Protein AF-A0A1E9BWI4-F1 (afdb_monomer_lite)

Secondary structure (DSSP, 8-state):
---------SSSSS---PPPHHHHHHHHHHHHHHHH-S-GGG-EEEEE---EEEE--GGGSHHHHHHHHHHHHHHHHHHHHHHHTT-HHHHTTHHHHHHHHHHHHHHHHHHHHHHHHHHHHH----EEEEEEEEEEEEE-TTS-EEEEEEEEEE-TTSSSEEEEEES--

pLDDT: mean 91.63, std 15.05, range [35.75, 98.69]

Sequence (169 aa):
MKKIILLVCVITALCSCGKSNEDKARELIEAKLKTTMNDWDSYEFVEMSKVDSTFTFFMDTEEAKTIKDQIAETKDQIMKYDVWKDYPILYGKRTKIMADSIPILEQIRDSLQNIYDTKDKTYKGDFNGYIVKFTCRGNNKMGSKVINSTIYYFDKDLTKITNQHSLDD

Foldseek 3Di:
DDDDPDDDPPPPPPDPPPDDLVRLLVVQVLVVCVV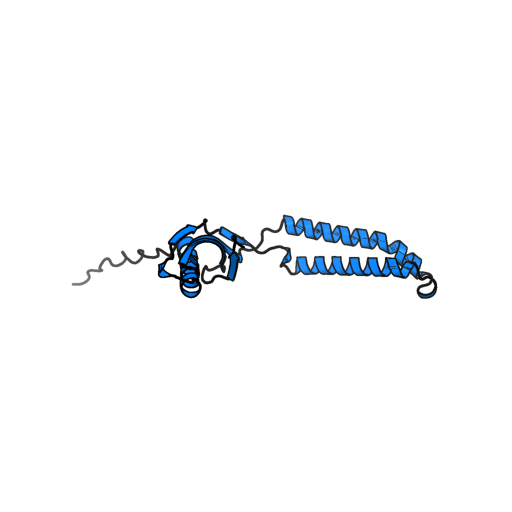VPPDNVQKFFDDKDPKAWDFDFPCVDPVVVVLVVLLVVLVVLLVVLVVCLVCCVVQPPVSVVSVVCNVVSVVVNVVSVVVNVVCRVPDPGDGFWIKMWTKMWGADPVRDIDIWIKIWTGGPVSPHTPDMDTPVD

Structure (mmCIF, N/CA/C/O backbone):
data_AF-A0A1E9BWI4-F1
#
_entry.id   AF-A0A1E9BWI4-F1
#
loop_
_atom_site.group_PDB
_atom_site.id
_atom_site.type_symbol
_atom_site.label_atom_id
_atom_site.label_alt_id
_atom_site.label_comp_id
_atom_site.label_asym_id
_atom_site.label_entity_id
_atom_site.label_seq_id
_atom_site.pdbx_PDB_ins_code
_atom_site.Cartn_x
_atom_site.Cartn_y
_atom_site.Cartn_z
_atom_site.occupancy
_atom_site.B_iso_or_equiv
_atom_site.auth_seq_id
_atom_site.auth_comp_id
_atom_site.auth_asym_id
_atom_site.auth_atom_id
_atom_site.pdbx_PDB_model_num
ATOM 1 N N . MET A 1 1 ? -3.884 46.949 56.487 1.00 35.75 1 MET A N 1
ATOM 2 C CA . MET A 1 1 ? -4.385 47.125 55.106 1.00 35.75 1 MET A CA 1
ATOM 3 C C . MET A 1 1 ? -3.667 46.137 54.202 1.00 35.75 1 MET A C 1
ATOM 5 O O . MET A 1 1 ? -2.451 46.159 54.225 1.00 35.75 1 MET A O 1
ATOM 9 N N . LYS A 1 2 ? -4.432 45.317 53.458 1.00 39.72 2 LYS A N 1
ATOM 10 C CA . LYS A 1 2 ? -4.175 44.839 52.079 1.00 39.72 2 LYS A CA 1
ATOM 11 C C . LYS A 1 2 ? -2.736 44.323 51.802 1.00 39.72 2 LYS A C 1
ATOM 13 O O . LYS A 1 2 ? -1.811 45.112 51.768 1.00 39.72 2 LYS A O 1
ATOM 18 N N . LYS A 1 3 ? -2.469 43.064 51.447 1.00 44.06 3 LYS A N 1
ATOM 19 C CA . LYS A 1 3 ? -3.213 42.171 50.547 1.00 44.06 3 LYS A CA 1
ATOM 20 C C . LYS A 1 3 ? -2.807 40.718 50.825 1.00 44.06 3 LYS A C 1
ATOM 22 O O . LYS A 1 3 ? -1.630 40.385 50.769 1.00 44.06 3 LYS A O 1
ATOM 27 N N . ILE A 1 4 ? -3.803 39.871 51.060 1.00 55.47 4 ILE A N 1
ATOM 28 C CA . ILE A 1 4 ? -3.723 38.434 50.808 1.00 55.47 4 ILE A CA 1
ATOM 29 C C . ILE A 1 4 ? -3.585 38.301 49.287 1.00 55.47 4 ILE A C 1
ATOM 31 O O . ILE A 1 4 ? -4.542 38.583 48.568 1.00 55.47 4 ILE A O 1
ATOM 35 N N . ILE A 1 5 ? -2.398 37.961 48.785 1.00 58.84 5 ILE A N 1
ATOM 36 C CA . ILE A 1 5 ? -2.272 37.448 47.418 1.00 58.84 5 ILE A CA 1
ATOM 37 C C . ILE A 1 5 ? -2.373 35.939 47.552 1.00 58.84 5 ILE A C 1
ATOM 39 O O . ILE A 1 5 ? -1.446 35.249 47.969 1.00 58.84 5 ILE A O 1
ATOM 43 N N . LEU A 1 6 ? -3.601 35.498 47.311 1.00 48.50 6 LEU A N 1
ATOM 44 C CA . LEU A 1 6 ? -4.044 34.126 47.318 1.00 48.50 6 LEU A CA 1
ATOM 45 C C . LEU A 1 6 ? -3.197 33.318 46.329 1.00 48.50 6 LEU A C 1
ATOM 47 O O . LEU A 1 6 ? -3.095 33.644 45.148 1.00 48.50 6 LEU A O 1
ATOM 51 N N . LEU A 1 7 ? -2.624 32.253 46.866 1.00 53.38 7 LEU A N 1
ATOM 52 C CA . LEU A 1 7 ? -2.143 31.060 46.196 1.00 53.38 7 LEU A CA 1
ATOM 53 C C . LEU A 1 7 ? -3.205 30.542 45.196 1.00 53.38 7 LEU A C 1
ATOM 55 O O . LEU A 1 7 ? -4.095 29.789 45.575 1.00 53.38 7 LEU A O 1
ATOM 59 N N . VAL A 1 8 ? -3.136 30.957 43.927 1.00 51.53 8 VAL A N 1
ATOM 60 C CA . VAL A 1 8 ? -3.937 30.396 42.818 1.00 51.53 8 VAL A CA 1
ATOM 61 C C . VAL A 1 8 ? -3.012 30.145 41.632 1.00 51.53 8 VAL A C 1
ATOM 63 O O . VAL A 1 8 ? -2.989 30.897 40.667 1.00 51.53 8 VAL A O 1
ATOM 66 N N . CYS A 1 9 ? -2.184 29.110 41.735 1.00 48.41 9 CYS A N 1
ATOM 67 C CA . CYS A 1 9 ? -1.438 28.536 40.605 1.00 48.41 9 CYS A CA 1
ATOM 68 C C . CYS A 1 9 ? -1.247 27.022 40.786 1.00 48.41 9 CYS A C 1
ATOM 70 O O . CYS A 1 9 ? -0.272 26.439 40.327 1.00 48.41 9 CYS A O 1
ATOM 72 N N . VAL A 1 10 ? -2.185 26.369 41.471 1.00 53.69 10 VAL A N 1
ATOM 73 C CA . VAL A 1 10 ? -2.245 24.911 41.557 1.00 53.69 10 VAL A CA 1
ATOM 74 C C . VAL A 1 10 ? -3.644 24.518 41.093 1.00 53.69 10 VAL A C 1
ATOM 76 O O . VAL A 1 10 ? -4.622 25.114 41.536 1.00 53.69 10 VAL A O 1
ATOM 79 N N . ILE A 1 11 ? -3.713 23.508 40.221 1.00 53.88 11 ILE A N 1
ATOM 80 C CA . ILE A 1 11 ? -4.914 22.886 39.631 1.00 53.88 11 ILE A CA 1
ATOM 81 C C . ILE A 1 11 ? -5.438 23.522 38.318 1.00 53.88 11 ILE A C 1
ATOM 83 O O . ILE A 1 11 ? -6.593 23.911 38.210 1.00 53.88 11 ILE A O 1
ATOM 87 N N . THR A 1 12 ? -4.623 23.528 37.258 1.00 48.78 12 THR A N 1
ATOM 88 C CA . THR A 1 12 ? -5.133 23.302 35.878 1.00 48.78 12 THR A CA 1
ATOM 89 C C . THR A 1 12 ? -4.356 22.221 35.114 1.00 48.78 12 THR A C 1
ATOM 91 O O . THR A 1 12 ? -4.650 21.948 33.957 1.00 48.78 12 THR A O 1
ATOM 94 N N . ALA A 1 13 ? -3.410 21.532 35.760 1.00 48.38 13 ALA A N 1
ATOM 95 C CA . ALA A 1 13 ? -2.640 20.436 35.164 1.00 48.38 13 ALA A CA 1
ATOM 96 C C . ALA A 1 13 ? -3.259 19.044 35.425 1.00 48.38 13 ALA A C 1
ATOM 98 O O . ALA A 1 13 ? -2.540 18.057 35.552 1.00 48.38 13 ALA A O 1
ATOM 99 N N . LEU A 1 14 ? -4.586 18.953 35.547 1.00 47.53 14 LEU A N 1
ATOM 100 C CA . LEU A 1 14 ? -5.305 17.685 35.685 1.00 47.53 14 LEU A CA 1
ATOM 101 C C . LEU A 1 14 ? -6.364 17.615 34.579 1.00 47.53 14 LEU A C 1
ATOM 103 O O . LEU A 1 14 ? -7.173 18.528 34.453 1.00 47.53 14 LEU A O 1
ATOM 107 N N . CYS A 1 15 ? -6.323 16.527 33.804 1.00 44.50 15 CYS A N 1
ATOM 108 C CA . CYS A 1 15 ? -7.185 16.181 32.662 1.00 44.50 15 CYS A CA 1
ATOM 109 C C . CYS A 1 15 ? -6.733 16.649 31.265 1.00 44.50 15 CYS A C 1
ATOM 111 O O . CYS A 1 15 ? -7.528 17.155 30.485 1.00 44.50 15 CYS A O 1
ATOM 113 N N . SER A 1 16 ? -5.497 16.331 30.875 1.00 38.50 16 SER A N 1
ATOM 114 C CA . SER A 1 16 ? -5.279 15.841 29.503 1.00 38.50 16 SER A CA 1
ATOM 115 C C . SER A 1 16 ? -5.003 14.335 29.534 1.00 38.50 16 SER A C 1
ATOM 117 O O . SER A 1 16 ? -4.005 13.860 28.999 1.00 38.50 16 SER A O 1
ATOM 119 N N . CYS A 1 17 ? -5.886 13.564 30.182 1.00 55.06 17 CYS A N 1
ATOM 120 C CA . CYS A 1 17 ? -6.046 12.150 29.834 1.00 55.06 17 CYS A CA 1
ATOM 121 C C . CYS A 1 17 ? -6.734 12.112 28.465 1.00 55.06 17 CYS A C 1
ATOM 123 O O . CYS A 1 17 ? -7.949 11.960 28.369 1.00 55.06 17 CYS A O 1
ATOM 125 N N . GLY A 1 18 ? -5.966 12.372 27.406 1.00 73.44 18 GLY A N 1
ATOM 126 C CA . GLY A 1 18 ? -6.426 12.105 26.052 1.00 73.44 18 GLY A CA 1
ATOM 127 C C . GLY A 1 18 ? -6.690 10.608 25.909 1.00 73.44 18 GLY A C 1
ATOM 128 O O . GLY A 1 18 ? -5.974 9.799 26.498 1.00 73.44 18 GLY A O 1
ATOM 129 N N . LYS A 1 19 ? -7.722 10.247 25.142 1.00 85.62 19 LYS A N 1
ATOM 130 C CA . LYS A 1 19 ? -7.972 8.852 24.758 1.00 85.62 19 LYS A CA 1
ATOM 131 C C . LYS A 1 19 ? -6.712 8.253 24.138 1.00 85.62 19 LYS A C 1
ATOM 133 O O . LYS A 1 19 ? -6.050 8.936 23.345 1.00 85.62 19 LYS A O 1
ATOM 138 N N . SER A 1 20 ? -6.407 7.003 24.487 1.00 93.75 20 SER A N 1
ATOM 139 C CA . SER A 1 20 ? -5.330 6.263 23.828 1.00 93.75 20 SER A CA 1
ATOM 140 C C . SER A 1 20 ? -5.645 6.080 22.339 1.00 93.75 20 SER A C 1
ATOM 142 O O . SER A 1 20 ? -6.787 6.260 21.901 1.00 93.75 20 SER A O 1
ATOM 144 N N . ASN A 1 21 ? -4.636 5.744 21.538 1.00 95.38 21 ASN A N 1
ATOM 145 C CA . ASN A 1 21 ? -4.860 5.463 20.122 1.00 95.38 21 ASN A CA 1
ATOM 146 C C . ASN A 1 21 ? -5.784 4.251 19.947 1.00 95.38 21 ASN A C 1
ATOM 148 O O . ASN A 1 21 ? -6.642 4.255 19.068 1.00 95.38 21 ASN A O 1
ATOM 152 N N . GLU A 1 22 ? -5.659 3.267 20.834 1.00 97.06 22 GLU A N 1
ATOM 153 C CA . GLU A 1 22 ? -6.532 2.108 20.946 1.00 97.06 22 GLU A CA 1
ATOM 154 C C . GLU A 1 22 ? -7.984 2.517 21.220 1.00 97.06 22 GLU A C 1
ATOM 156 O O . GLU A 1 22 ? -8.887 2.064 20.518 1.00 97.06 22 GLU A O 1
ATOM 161 N N . ASP A 1 23 ? -8.214 3.417 22.180 1.00 96.31 23 ASP A N 1
ATOM 162 C CA . ASP A 1 23 ? -9.564 3.899 22.494 1.00 96.31 23 ASP A CA 1
ATOM 163 C C . ASP A 1 23 ? -10.183 4.630 21.297 1.00 96.31 23 ASP A C 1
ATOM 165 O O . ASP A 1 23 ? -11.327 4.363 20.934 1.00 96.31 23 ASP A O 1
ATOM 169 N N . LYS A 1 24 ? -9.423 5.520 20.641 1.00 97.31 24 LYS A N 1
ATOM 170 C CA . LYS A 1 24 ? -9.895 6.251 19.451 1.00 97.31 24 LYS A CA 1
ATOM 171 C C . LYS A 1 24 ? -10.229 5.303 18.299 1.00 97.31 24 LYS A C 1
ATOM 173 O O . LYS A 1 24 ? -11.285 5.434 17.683 1.00 97.31 24 LYS A O 1
ATOM 178 N N . ALA A 1 25 ? -9.344 4.347 18.013 1.00 98.12 25 ALA A N 1
ATOM 179 C CA . ALA A 1 25 ? -9.547 3.363 16.955 1.00 98.12 25 ALA A CA 1
ATOM 180 C C . ALA A 1 25 ? -10.791 2.510 17.229 1.00 98.12 25 ALA A C 1
ATOM 182 O O . ALA A 1 25 ? -11.641 2.366 16.348 1.00 98.12 25 ALA A O 1
ATOM 183 N N . ARG A 1 26 ? -10.937 2.002 18.462 1.00 97.94 26 ARG A N 1
ATOM 184 C CA . ARG A 1 26 ? -12.108 1.216 18.859 1.00 97.94 26 ARG A CA 1
ATOM 185 C C . ARG A 1 26 ? -13.392 2.022 18.733 1.00 97.94 26 ARG A C 1
ATOM 187 O O . ARG A 1 26 ? -14.351 1.514 18.171 1.00 97.94 26 ARG A O 1
ATOM 194 N N . GLU A 1 27 ? -13.417 3.265 19.201 1.00 97.88 27 GLU A N 1
ATOM 195 C CA . GLU A 1 27 ? -14.608 4.112 19.102 1.00 97.88 27 GLU A CA 1
ATOM 196 C C . GLU A 1 27 ? -15.025 4.378 17.656 1.00 97.88 27 GLU A C 1
ATOM 198 O O . GLU A 1 27 ? -16.213 4.324 17.347 1.00 97.88 27 GLU A O 1
ATOM 203 N N . LEU A 1 28 ? -14.068 4.622 16.756 1.00 98.44 28 LEU A N 1
ATOM 204 C CA . LEU A 1 28 ? -14.355 4.777 15.330 1.00 98.44 28 LEU A CA 1
ATOM 205 C C . LEU A 1 28 ? -14.931 3.491 14.723 1.00 98.44 28 LEU A C 1
ATOM 207 O O . LEU A 1 28 ? -15.885 3.553 13.942 1.00 98.44 28 LEU A O 1
ATOM 211 N N . ILE A 1 29 ? -14.378 2.332 15.090 1.00 98.50 29 ILE A N 1
ATOM 212 C CA . ILE A 1 29 ? -14.868 1.028 14.630 1.00 98.50 29 ILE A CA 1
ATOM 213 C C . ILE A 1 29 ? -16.269 0.757 15.182 1.00 98.50 29 ILE A C 1
ATOM 215 O O . ILE A 1 29 ? -17.167 0.431 14.413 1.00 98.50 29 ILE A O 1
ATOM 219 N N . GLU A 1 30 ? -16.496 0.935 16.481 1.00 98.19 30 GLU A N 1
ATOM 220 C CA . GLU A 1 30 ? -17.795 0.717 17.126 1.00 98.19 30 GLU A CA 1
ATOM 221 C C . GLU A 1 30 ? -18.863 1.679 16.595 1.00 98.19 30 GLU A C 1
ATOM 223 O O . GLU A 1 30 ? -19.983 1.256 16.308 1.00 98.19 30 GLU A O 1
ATOM 228 N N . ALA A 1 31 ? -18.519 2.953 16.376 1.00 98.19 31 ALA A N 1
ATOM 229 C CA . ALA A 1 31 ? -19.420 3.921 15.755 1.00 98.19 31 ALA A CA 1
ATOM 230 C C . ALA A 1 31 ? -19.843 3.477 14.348 1.00 98.19 31 ALA A C 1
ATOM 232 O O . ALA A 1 31 ? -21.017 3.593 13.992 1.00 98.19 31 ALA A O 1
ATOM 233 N N . LYS A 1 32 ? -18.911 2.920 13.564 1.00 97.56 32 LYS A N 1
ATOM 234 C CA . LYS A 1 32 ? -19.228 2.326 12.265 1.00 97.56 32 LYS A CA 1
ATOM 235 C C . LYS A 1 32 ? -20.115 1.090 12.427 1.00 97.56 32 LYS A C 1
ATOM 237 O O . LYS A 1 32 ? -21.189 1.044 11.828 1.00 97.56 32 LYS A O 1
ATOM 242 N N . LEU A 1 33 ? -19.698 0.120 13.243 1.00 97.00 33 LEU A N 1
ATOM 243 C CA . LEU A 1 33 ? -20.403 -1.145 13.464 1.00 97.00 33 LEU A CA 1
ATOM 244 C C . LEU A 1 33 ? -21.843 -0.931 13.927 1.00 97.00 33 LEU A C 1
ATOM 246 O O . LEU A 1 33 ? -22.737 -1.601 13.423 1.00 97.00 33 LEU A O 1
ATOM 250 N N . LYS A 1 34 ? -22.101 0.065 14.776 1.00 97.31 34 LYS A N 1
ATOM 251 C CA . LYS A 1 34 ? -23.454 0.443 15.204 1.00 97.31 34 LYS A CA 1
ATOM 252 C C . LYS A 1 34 ? -24.397 0.777 14.046 1.00 97.31 34 LYS A C 1
ATOM 254 O O . LYS A 1 34 ? -25.605 0.617 14.174 1.00 97.31 34 LYS A O 1
ATOM 259 N N . THR A 1 35 ? -23.855 1.238 12.921 1.00 96.19 35 THR A N 1
ATOM 260 C CA . THR A 1 35 ? -24.632 1.562 11.714 1.00 96.19 35 THR A CA 1
ATOM 261 C C . THR A 1 35 ? -24.636 0.447 10.669 1.00 96.19 35 THR A C 1
ATOM 263 O O . THR A 1 35 ? -25.479 0.469 9.776 1.00 96.19 35 THR A O 1
ATOM 266 N N . THR A 1 36 ? -23.712 -0.517 10.751 1.00 94.00 36 THR A N 1
ATOM 267 C CA . THR A 1 36 ? -23.517 -1.540 9.708 1.00 94.00 36 THR A CA 1
ATOM 268 C C . THR A 1 36 ? -23.811 -2.971 10.154 1.00 94.00 36 THR A C 1
ATOM 270 O O . THR A 1 36 ? -24.062 -3.821 9.302 1.00 94.00 36 THR A O 1
ATOM 273 N N . MET A 1 37 ? -23.746 -3.275 11.453 1.00 93.19 37 MET A N 1
ATOM 274 C CA . MET A 1 37 ? -24.089 -4.597 11.981 1.00 93.19 37 MET A CA 1
ATOM 275 C C . MET A 1 37 ? -25.589 -4.855 11.853 1.00 93.19 37 MET A C 1
ATOM 277 O O . MET A 1 37 ? -26.405 -3.949 11.992 1.00 93.19 37 MET A O 1
ATOM 281 N N . ASN A 1 38 ? -25.945 -6.120 11.618 1.00 91.94 38 ASN A N 1
ATOM 282 C CA . ASN A 1 38 ? -27.342 -6.539 11.520 1.00 91.94 38 ASN A CA 1
ATOM 283 C C . ASN A 1 38 ? -28.093 -6.389 12.852 1.00 91.94 38 ASN A C 1
ATOM 285 O O . ASN A 1 38 ? -29.236 -5.950 12.873 1.00 91.94 38 ASN A O 1
ATOM 289 N N . ASP A 1 39 ? -27.440 -6.778 13.943 1.00 94.69 39 ASP A N 1
ATOM 290 C CA . ASP A 1 39 ? -27.982 -6.763 15.297 1.00 94.69 39 ASP A CA 1
ATOM 291 C C . ASP A 1 39 ? -26.910 -6.189 16.230 1.00 94.69 39 ASP A C 1
ATOM 293 O O . ASP A 1 39 ? -26.051 -6.912 16.739 1.00 94.69 39 ASP A O 1
ATOM 297 N N . TRP A 1 40 ? -26.907 -4.864 16.384 1.00 95.56 40 TRP A N 1
ATOM 298 C CA . TRP A 1 40 ? -25.954 -4.164 17.249 1.00 95.56 40 TRP A CA 1
ATOM 299 C C . TRP A 1 40 ? -26.100 -4.564 18.721 1.00 95.56 40 TRP A C 1
ATOM 301 O O . TRP A 1 40 ? -25.102 -4.611 19.432 1.00 95.56 40 TRP A O 1
ATOM 311 N N . ASP A 1 41 ? -27.304 -4.906 19.180 1.00 96.19 41 ASP A N 1
ATOM 312 C CA . ASP A 1 41 ? -27.529 -5.276 20.582 1.00 96.19 41 ASP A CA 1
ATOM 313 C C . ASP A 1 41 ? -26.857 -6.613 20.937 1.00 96.19 41 ASP A C 1
ATOM 315 O O . ASP A 1 41 ? -26.560 -6.880 22.101 1.00 96.19 41 ASP A O 1
ATOM 319 N N . SER A 1 42 ? -26.552 -7.433 19.927 1.00 96.25 42 SER A N 1
ATOM 320 C CA . SER A 1 42 ? -25.759 -8.658 20.067 1.00 96.25 42 SER A CA 1
ATOM 321 C C . SER A 1 42 ? -24.238 -8.462 19.976 1.00 96.25 42 SER A C 1
ATOM 323 O O . SER A 1 42 ? -23.506 -9.454 20.043 1.00 96.25 42 SER A O 1
ATOM 325 N N . TYR A 1 43 ? -23.758 -7.226 19.783 1.00 97.25 43 TYR A N 1
ATOM 326 C CA . TYR A 1 43 ? -22.335 -6.915 19.643 1.00 97.25 43 TYR A CA 1
ATOM 327 C C . TYR A 1 43 ? -21.543 -7.305 20.892 1.00 97.25 43 TYR A C 1
ATOM 329 O O . TYR A 1 43 ? -21.833 -6.881 22.010 1.00 97.25 43 TYR A O 1
ATOM 337 N N . GLU A 1 44 ? -20.471 -8.058 20.673 1.00 97.50 44 GLU A N 1
ATOM 338 C CA . GLU A 1 44 ? -19.498 -8.419 21.693 1.00 97.50 44 GLU A CA 1
ATOM 339 C C . GLU A 1 44 ? -18.091 -8.140 21.165 1.00 97.50 44 GLU A C 1
ATOM 341 O O . GLU A 1 44 ? -17.639 -8.740 20.185 1.00 97.50 44 GLU A O 1
ATOM 346 N N . PHE A 1 45 ? -17.371 -7.243 21.837 1.00 97.69 45 PHE A N 1
ATOM 347 C CA . PHE A 1 45 ? -15.941 -7.071 21.609 1.00 97.69 45 PHE A CA 1
ATOM 348 C C . PHE A 1 45 ? -15.196 -8.363 21.972 1.00 97.69 45 PHE A C 1
ATOM 350 O O . PHE A 1 45 ? -15.406 -8.908 23.057 1.00 97.69 45 PHE A O 1
ATOM 357 N N . VAL A 1 46 ? -14.316 -8.841 21.087 1.00 97.88 46 VAL A N 1
ATOM 358 C CA . VAL A 1 46 ? -13.468 -10.011 21.367 1.00 97.88 46 VAL A CA 1
ATOM 359 C C . VAL A 1 46 ? -12.054 -9.561 21.667 1.00 97.88 46 VAL A C 1
ATOM 361 O O . VAL A 1 46 ? -11.559 -9.761 22.771 1.00 97.88 46 VAL A O 1
ATOM 364 N N . GLU A 1 47 ? -11.400 -8.959 20.679 1.00 97.81 47 GLU A N 1
ATOM 365 C CA . GLU A 1 47 ? -10.019 -8.521 20.802 1.00 97.81 47 GLU A CA 1
ATOM 366 C C . GLU A 1 47 ? -9.681 -7.461 19.756 1.00 97.81 47 GLU A C 1
ATOM 368 O O . GLU A 1 47 ? -10.363 -7.291 18.743 1.00 97.81 47 GLU A O 1
ATOM 373 N N . MET A 1 48 ? -8.581 -6.764 20.007 1.00 97.81 48 MET A N 1
ATOM 374 C CA . MET A 1 48 ? -7.990 -5.814 19.083 1.00 97.81 48 MET A CA 1
ATOM 375 C C . MET A 1 48 ? -6.473 -5.915 19.202 1.00 97.81 48 MET A C 1
ATOM 377 O O . MET A 1 48 ? -5.942 -6.012 20.311 1.00 97.81 48 MET A O 1
ATOM 381 N N . SER A 1 49 ? -5.769 -5.898 18.070 1.00 97.94 49 SER A N 1
ATOM 382 C CA . SER A 1 49 ? -4.314 -5.755 18.087 1.00 97.94 49 SER A CA 1
ATOM 383 C C . SER A 1 49 ? -3.919 -4.386 18.647 1.00 97.94 49 SER A C 1
ATOM 385 O O . SER A 1 49 ? -4.742 -3.479 18.769 1.00 97.94 49 SER A O 1
ATOM 387 N N . LYS A 1 50 ? -2.631 -4.189 18.935 1.00 97.69 50 LYS A N 1
ATOM 388 C CA . LYS A 1 50 ? -2.125 -2.824 19.123 1.00 97.69 50 LYS A CA 1
ATOM 389 C C . LYS A 1 50 ? -2.375 -2.007 17.858 1.00 97.69 50 LYS A C 1
ATOM 391 O O . LYS A 1 50 ? -2.342 -2.563 16.755 1.00 97.69 50 LYS A O 1
ATOM 396 N N . VAL A 1 51 ? -2.626 -0.715 18.039 1.00 98.00 51 VAL A N 1
ATOM 397 C CA . VAL A 1 51 ? -2.702 0.224 16.922 1.00 98.00 51 VAL A CA 1
ATOM 398 C C . VAL A 1 51 ? -1.282 0.447 16.423 1.00 98.00 51 VAL A C 1
ATOM 400 O O . VAL A 1 51 ? -0.440 0.965 17.157 1.00 98.00 51 VAL A O 1
ATOM 403 N N . ASP A 1 52 ? -1.013 0.017 15.195 1.00 97.94 52 ASP A N 1
ATOM 404 C CA . ASP A 1 52 ? 0.307 0.128 14.581 1.00 97.94 52 ASP A CA 1
ATOM 405 C C . ASP A 1 52 ? 0.324 1.239 13.531 1.00 97.94 52 ASP A C 1
ATOM 407 O O . ASP A 1 52 ? -0.717 1.653 13.021 1.00 97.94 52 ASP A O 1
ATOM 411 N N . SER A 1 53 ? 1.510 1.752 13.231 1.00 96.94 53 SER A N 1
ATOM 412 C CA . SER A 1 53 ? 1.694 2.819 12.250 1.00 96.94 53 SER A CA 1
ATOM 413 C C . SER A 1 53 ? 1.713 2.260 10.832 1.00 96.94 53 SER A C 1
ATOM 415 O O . SER A 1 53 ? 2.318 1.224 10.565 1.00 96.94 53 SER A O 1
ATOM 417 N N . THR A 1 54 ? 1.111 2.986 9.897 1.00 96.69 54 THR A N 1
ATOM 418 C CA . THR A 1 54 ? 1.265 2.742 8.463 1.00 96.69 54 THR A CA 1
ATOM 419 C C . THR A 1 54 ? 2.167 3.799 7.839 1.00 96.69 54 THR A C 1
ATOM 421 O O . THR A 1 54 ? 2.269 4.932 8.323 1.00 96.69 54 THR A O 1
ATOM 424 N N . PHE A 1 55 ? 2.825 3.420 6.747 1.00 96.06 55 PHE A N 1
ATOM 425 C CA . PHE A 1 55 ? 3.758 4.268 6.016 1.00 96.06 55 PHE A CA 1
ATOM 426 C C . PHE A 1 55 ? 3.413 4.269 4.527 1.00 96.06 55 PHE A C 1
ATOM 428 O O . PHE A 1 55 ? 2.778 3.339 4.024 1.00 96.06 55 PHE A O 1
ATOM 435 N N . THR A 1 56 ? 3.800 5.330 3.823 1.00 95.06 56 THR A N 1
ATOM 436 C CA . THR A 1 56 ? 3.715 5.370 2.358 1.00 95.06 56 THR A CA 1
ATOM 437 C C . THR A 1 56 ? 4.617 4.306 1.734 1.00 95.06 56 THR A C 1
ATOM 439 O O . THR A 1 56 ? 5.638 3.926 2.310 1.00 95.06 56 THR A O 1
ATOM 442 N N . PHE A 1 57 ? 4.272 3.855 0.528 1.00 94.81 57 PHE A N 1
ATOM 443 C CA . PHE A 1 57 ? 5.114 2.951 -0.251 1.00 94.81 57 PHE A CA 1
ATOM 444 C C . PHE A 1 57 ? 5.896 3.720 -1.310 1.00 94.81 57 PHE A C 1
ATOM 446 O O . PHE A 1 57 ? 5.436 4.745 -1.816 1.00 94.81 57 PHE A O 1
ATOM 453 N N . PHE A 1 58 ? 7.072 3.212 -1.690 1.00 97.19 58 PHE A N 1
ATOM 454 C CA . PHE A 1 58 ? 7.872 3.850 -2.735 1.00 97.19 58 PHE A CA 1
ATOM 455 C C . PHE A 1 58 ? 7.089 3.912 -4.045 1.00 97.19 58 PHE A C 1
ATOM 457 O O . PHE A 1 58 ? 7.103 4.944 -4.710 1.00 97.19 58 PHE A O 1
ATOM 464 N N . MET A 1 59 ? 6.338 2.853 -4.364 1.00 95.69 59 MET A N 1
ATOM 465 C CA . MET A 1 59 ? 5.506 2.757 -5.567 1.00 95.69 59 MET A CA 1
ATOM 466 C C . MET A 1 59 ? 4.488 3.895 -5.742 1.00 95.69 59 MET A C 1
ATOM 468 O O . MET A 1 59 ? 4.059 4.129 -6.871 1.00 95.69 59 MET A O 1
ATOM 472 N N . ASP A 1 60 ? 4.125 4.590 -4.659 1.00 93.38 60 ASP A N 1
ATOM 473 C CA . ASP A 1 60 ? 3.170 5.702 -4.676 1.00 93.38 60 ASP A CA 1
ATOM 474 C C . ASP A 1 60 ? 3.842 7.054 -4.986 1.00 93.38 60 ASP A C 1
ATOM 476 O O . ASP A 1 60 ? 3.159 8.051 -5.225 1.00 93.38 60 ASP A O 1
ATOM 480 N N . THR A 1 61 ? 5.178 7.106 -4.996 1.00 96.25 61 THR A N 1
ATOM 481 C CA . THR A 1 61 ? 5.954 8.330 -5.240 1.00 96.25 61 THR A CA 1
ATOM 482 C C . THR A 1 61 ? 6.031 8.690 -6.727 1.00 96.25 61 THR A C 1
ATOM 484 O O . THR A 1 61 ? 6.012 7.823 -7.601 1.00 96.25 61 THR A O 1
ATOM 487 N N . GLU A 1 62 ? 6.195 9.981 -7.032 1.00 97.38 62 GLU A N 1
ATOM 488 C CA . GLU A 1 62 ? 6.412 10.453 -8.412 1.00 97.38 62 GLU A CA 1
ATOM 489 C C . GLU A 1 62 ? 7.707 9.903 -9.029 1.00 97.38 62 GLU A C 1
ATOM 491 O O . GLU A 1 62 ? 7.770 9.637 -10.229 1.00 97.38 62 GLU A O 1
ATOM 496 N N . GLU A 1 63 ? 8.734 9.667 -8.207 1.00 97.44 63 GLU A N 1
ATOM 497 C CA . GLU A 1 63 ? 9.975 9.037 -8.659 1.00 97.44 63 GLU A CA 1
ATOM 498 C C . GLU A 1 63 ? 9.728 7.596 -9.129 1.00 97.44 63 GLU A C 1
ATOM 500 O O . GLU A 1 63 ? 10.150 7.219 -10.222 1.00 97.44 63 GLU A O 1
ATOM 505 N N . ALA A 1 64 ? 9.001 6.797 -8.343 1.00 98.00 64 ALA A N 1
ATOM 506 C CA . ALA A 1 64 ? 8.659 5.430 -8.718 1.00 98.00 64 ALA A CA 1
ATOM 507 C C . ALA A 1 64 ? 7.802 5.369 -9.987 1.00 98.00 64 ALA A C 1
ATOM 509 O O . ALA A 1 64 ? 8.026 4.494 -10.826 1.00 98.00 64 ALA A O 1
ATOM 510 N N . LYS A 1 65 ? 6.853 6.303 -10.149 1.00 98.06 65 LYS A N 1
ATOM 511 C CA . LYS A 1 65 ? 6.062 6.444 -11.382 1.00 98.06 65 LYS A CA 1
ATOM 512 C C . LYS A 1 65 ? 6.960 6.742 -12.578 1.00 98.06 65 LYS A C 1
ATOM 514 O O . LYS A 1 65 ? 6.911 6.008 -13.555 1.00 98.06 65 LYS A O 1
ATOM 519 N N . THR A 1 66 ? 7.859 7.716 -12.448 1.00 98.50 66 THR A N 1
ATOM 520 C CA . THR A 1 66 ? 8.813 8.081 -13.508 1.00 98.50 66 THR A CA 1
ATOM 521 C C . THR A 1 66 ? 9.662 6.885 -13.942 1.00 98.50 66 THR A C 1
ATOM 523 O O . THR A 1 66 ? 9.788 6.615 -15.134 1.00 98.50 66 THR A O 1
ATOM 526 N N . ILE A 1 67 ? 10.215 6.125 -12.991 1.00 98.50 67 ILE A N 1
ATOM 527 C CA . ILE A 1 67 ? 11.027 4.942 -13.313 1.00 98.50 67 ILE A CA 1
ATOM 528 C C . ILE A 1 67 ? 10.171 3.867 -13.998 1.00 98.50 67 ILE A C 1
ATOM 530 O O . ILE A 1 67 ? 10.608 3.266 -14.980 1.00 98.50 67 ILE A O 1
ATOM 534 N N . LYS A 1 68 ? 8.941 3.627 -13.523 1.00 98.31 68 LYS A N 1
ATOM 535 C CA . LYS A 1 68 ? 8.014 2.674 -14.156 1.00 98.31 68 LYS A CA 1
ATOM 536 C C . LYS A 1 68 ? 7.652 3.082 -15.581 1.00 98.31 68 LYS A C 1
ATOM 538 O O . LYS A 1 68 ? 7.633 2.213 -16.452 1.00 98.31 68 LYS A O 1
ATOM 543 N N . ASP A 1 69 ? 7.420 4.367 -15.821 1.00 98.50 69 ASP A N 1
ATOM 544 C CA . ASP A 1 69 ? 7.122 4.900 -17.150 1.00 98.50 69 ASP A CA 1
ATOM 545 C C . ASP A 1 69 ? 8.314 4.699 -18.092 1.00 98.50 69 ASP A C 1
ATOM 547 O O . ASP A 1 69 ? 8.145 4.181 -19.193 1.00 98.50 69 ASP A O 1
ATOM 551 N N . GLN A 1 70 ? 9.538 4.974 -17.630 1.00 98.62 70 GLN A N 1
ATOM 552 C CA . GLN A 1 70 ? 10.760 4.717 -18.400 1.00 98.62 70 GLN A CA 1
ATOM 553 C C . GLN A 1 70 ? 10.963 3.224 -18.701 1.00 98.62 70 GLN A C 1
ATOM 555 O O . GLN A 1 70 ? 11.355 2.855 -19.811 1.00 98.62 70 GLN A O 1
ATOM 560 N N . ILE A 1 71 ? 10.675 2.339 -17.739 1.00 98.69 71 ILE A N 1
ATOM 561 C CA . ILE A 1 71 ? 10.708 0.884 -17.953 1.00 98.69 71 ILE A CA 1
ATOM 562 C C . ILE A 1 71 ? 9.673 0.479 -19.009 1.00 98.69 71 ILE A C 1
ATOM 564 O O . ILE A 1 71 ? 9.976 -0.341 -19.879 1.00 98.69 71 ILE A O 1
ATOM 568 N N . ALA A 1 72 ? 8.457 1.025 -18.939 1.00 98.56 72 ALA A N 1
ATOM 569 C CA . ALA A 1 72 ? 7.382 0.732 -19.880 1.00 98.56 72 ALA A CA 1
ATOM 570 C C . ALA A 1 72 ? 7.711 1.229 -21.296 1.00 98.56 72 ALA A C 1
ATOM 572 O O . ALA A 1 72 ? 7.583 0.462 -22.248 1.00 98.56 72 ALA A O 1
ATOM 573 N N . GLU A 1 73 ? 8.213 2.457 -21.428 1.00 98.50 73 GLU A N 1
ATOM 574 C CA . GLU A 1 73 ? 8.663 3.032 -22.699 1.00 98.50 73 GLU A CA 1
ATOM 575 C C . GLU A 1 73 ? 9.803 2.207 -23.309 1.00 98.50 73 GLU A C 1
ATOM 577 O O . GLU A 1 73 ? 9.770 1.861 -24.490 1.00 98.50 73 GLU A O 1
ATOM 582 N N . THR A 1 74 ? 10.777 1.802 -22.490 1.00 98.56 74 THR A N 1
ATOM 583 C CA . THR A 1 74 ? 11.886 0.959 -22.952 1.00 98.56 74 THR A CA 1
ATOM 584 C C . THR A 1 74 ? 11.380 -0.401 -23.444 1.00 98.56 74 THR A C 1
ATOM 586 O O . THR A 1 74 ? 11.817 -0.877 -24.491 1.00 98.56 74 THR A O 1
ATOM 589 N N . LYS A 1 75 ? 10.422 -1.021 -22.739 1.00 98.56 75 LYS A N 1
ATOM 590 C CA . LYS A 1 75 ? 9.786 -2.283 -23.163 1.00 98.56 75 LYS A CA 1
ATOM 591 C C . LYS A 1 75 ? 9.026 -2.134 -24.481 1.00 98.56 75 LYS A C 1
ATOM 593 O O . LYS A 1 75 ? 9.161 -2.994 -25.349 1.00 98.56 75 LYS A O 1
ATOM 598 N N . ASP A 1 76 ? 8.256 -1.061 -24.635 1.00 98.56 76 ASP A N 1
ATOM 599 C CA . ASP A 1 76 ? 7.526 -0.762 -25.870 1.00 98.56 76 ASP A CA 1
ATOM 600 C C . ASP A 1 76 ? 8.490 -0.562 -27.050 1.00 98.56 76 ASP A C 1
ATOM 602 O O . ASP A 1 76 ? 8.292 -1.122 -28.129 1.00 98.56 76 ASP A O 1
ATOM 606 N N . 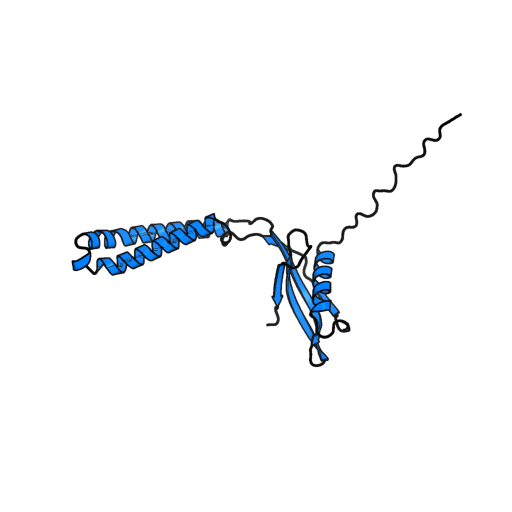GLN A 1 77 ? 9.603 0.141 -26.830 1.00 98.38 77 GLN A N 1
ATOM 607 C CA . GLN A 1 77 ? 10.615 0.341 -27.863 1.00 98.38 77 GLN A CA 1
ATOM 608 C C . GLN A 1 77 ? 11.329 -0.958 -28.254 1.00 98.38 77 GLN A C 1
ATOM 610 O O . GLN A 1 77 ? 11.531 -1.201 -29.446 1.00 98.38 77 GLN A O 1
ATOM 615 N N . ILE A 1 78 ? 11.673 -1.811 -27.282 1.00 98.56 78 ILE A N 1
ATOM 616 C CA . ILE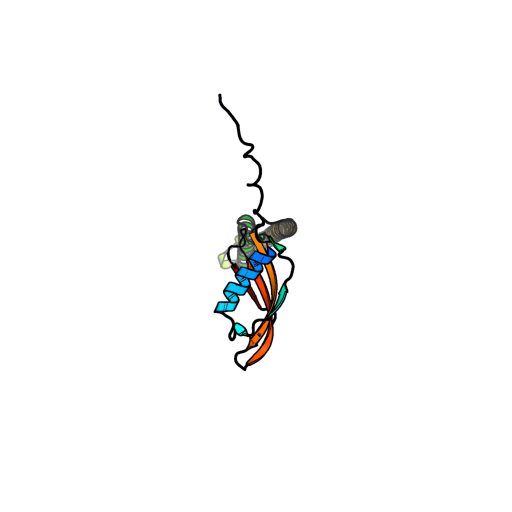 A 1 78 ? 12.226 -3.148 -27.550 1.00 98.56 78 ILE A CA 1
ATOM 617 C C . ILE A 1 78 ? 11.252 -3.943 -28.418 1.00 98.56 78 ILE A C 1
ATOM 619 O O . ILE A 1 78 ? 11.658 -4.468 -29.451 1.00 98.56 78 ILE A O 1
ATOM 623 N N . MET A 1 79 ? 9.968 -3.980 -28.049 1.00 98.31 79 MET A N 1
ATOM 624 C CA . MET A 1 79 ? 8.940 -4.704 -28.800 1.00 98.31 79 MET A CA 1
ATOM 625 C C . MET A 1 79 ? 8.811 -4.183 -30.237 1.00 98.31 79 MET A C 1
ATOM 627 O O . MET A 1 79 ? 8.782 -4.969 -31.183 1.00 98.31 79 MET A O 1
ATOM 631 N N . LYS A 1 80 ? 8.791 -2.858 -30.425 1.00 97.88 80 LYS A N 1
ATOM 632 C CA . LYS A 1 80 ? 8.763 -2.238 -31.757 1.00 97.88 80 LYS A CA 1
ATOM 633 C C . LYS A 1 80 ? 9.979 -2.626 -32.588 1.00 97.88 80 LYS A C 1
ATOM 635 O O . LYS A 1 80 ? 9.827 -2.992 -33.748 1.00 97.88 80 LYS A O 1
ATOM 640 N N . TYR A 1 81 ? 11.177 -2.549 -32.016 1.00 98.19 81 TYR A N 1
ATOM 641 C CA . TYR A 1 81 ? 12.415 -2.860 -32.732 1.00 98.19 81 TYR A CA 1
ATOM 642 C C . TYR A 1 81 ? 12.540 -4.345 -33.054 1.00 98.19 81 TYR A C 1
ATOM 644 O O . TYR A 1 81 ? 13.003 -4.680 -34.143 1.00 98.19 81 TYR A O 1
ATOM 652 N N . ASP A 1 82 ? 12.093 -5.216 -32.152 1.00 98.00 82 ASP A N 1
ATOM 653 C CA . ASP A 1 82 ? 12.085 -6.661 -32.359 1.00 98.00 82 ASP A CA 1
ATOM 654 C C . ASP A 1 82 ? 11.170 -7.063 -33.520 1.00 98.00 82 ASP A C 1
ATOM 656 O O . ASP A 1 82 ? 11.541 -7.910 -34.322 1.00 98.00 82 ASP A O 1
ATOM 660 N N . VAL A 1 83 ? 10.038 -6.377 -33.695 1.00 97.44 83 VAL A N 1
ATOM 661 C CA . VAL A 1 83 ? 9.182 -6.564 -34.873 1.00 97.44 83 VAL A CA 1
ATOM 662 C C . VAL A 1 83 ? 9.800 -5.911 -36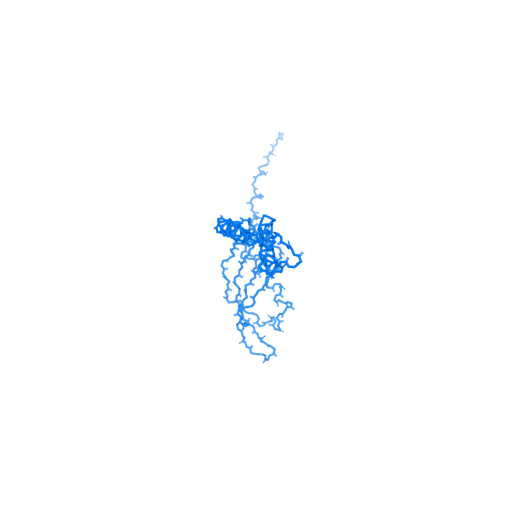.111 1.00 97.44 83 VAL A C 1
ATOM 664 O O . VAL A 1 83 ? 9.949 -6.549 -37.148 1.00 97.44 83 VAL A O 1
ATOM 667 N N . TRP A 1 84 ? 10.157 -4.626 -36.050 1.00 97.50 84 TRP A N 1
ATOM 668 C CA . TRP A 1 84 ? 10.528 -3.838 -37.233 1.00 97.50 84 TRP A CA 1
ATOM 669 C C . TRP A 1 84 ? 11.865 -4.228 -37.862 1.00 97.50 84 TRP A C 1
ATOM 671 O O . TRP A 1 84 ? 12.036 -4.034 -39.071 1.00 97.50 84 TRP A O 1
ATOM 681 N N . LYS A 1 85 ? 12.798 -4.806 -37.093 1.00 97.00 85 LYS A N 1
ATOM 682 C CA . LYS A 1 85 ? 14.080 -5.290 -37.633 1.00 97.00 85 LYS A CA 1
ATOM 683 C C . LYS A 1 85 ? 13.893 -6.338 -38.740 1.00 97.00 85 LYS A C 1
ATOM 685 O O . LYS A 1 85 ? 14.729 -6.414 -39.637 1.00 97.00 85 LYS A O 1
ATOM 690 N N . ASP A 1 86 ? 12.772 -7.057 -38.749 1.00 96.88 86 ASP A N 1
ATOM 691 C CA . ASP A 1 86 ? 12.487 -8.107 -39.731 1.00 96.88 86 ASP A CA 1
ATOM 692 C C . ASP A 1 86 ? 11.825 -7.581 -41.020 1.00 96.88 86 ASP A C 1
ATOM 694 O O . ASP A 1 86 ? 11.525 -8.351 -41.933 1.00 96.88 86 ASP A O 1
ATOM 698 N N . TYR A 1 87 ? 11.649 -6.258 -41.155 1.00 96.56 87 TYR A N 1
ATOM 699 C CA . TYR A 1 87 ? 11.022 -5.618 -42.321 1.00 96.56 87 TYR A CA 1
ATOM 700 C C . TYR A 1 87 ? 11.998 -4.709 -43.094 1.00 96.56 87 TYR A C 1
ATOM 702 O O . TYR A 1 87 ? 11.802 -3.488 -43.171 1.00 96.56 87 TYR A O 1
ATOM 710 N N . PRO A 1 88 ? 13.041 -5.264 -43.745 1.00 95.19 88 PRO A N 1
ATOM 711 C CA . PRO A 1 88 ? 14.028 -4.478 -44.491 1.00 95.19 88 PRO A CA 1
ATOM 712 C C . PRO A 1 88 ? 13.431 -3.709 -45.676 1.00 95.19 88 PRO A C 1
ATOM 714 O O . PRO A 1 88 ? 13.974 -2.675 -46.056 1.00 95.19 88 PRO A O 1
ATOM 717 N N . ILE A 1 89 ? 12.298 -4.162 -46.226 1.00 96.88 89 ILE A N 1
ATOM 718 C CA . ILE A 1 89 ? 11.570 -3.451 -47.291 1.00 96.88 89 ILE A CA 1
ATOM 719 C C . ILE A 1 89 ? 11.059 -2.088 -46.798 1.00 96.88 89 ILE A C 1
ATOM 721 O O . ILE A 1 89 ? 11.100 -1.115 -47.544 1.00 96.88 89 ILE A O 1
ATOM 725 N N . LEU A 1 90 ? 10.606 -2.005 -45.543 1.00 96.62 90 LEU A N 1
ATOM 726 C CA . LEU A 1 90 ? 10.048 -0.777 -44.968 1.00 96.62 90 LEU A CA 1
ATOM 727 C C . LEU A 1 90 ? 11.131 0.114 -44.352 1.00 96.62 90 LEU A C 1
ATOM 729 O O . LEU A 1 90 ? 11.087 1.335 -44.490 1.00 96.62 90 LEU A O 1
ATOM 733 N N . TYR A 1 91 ? 12.108 -0.489 -43.669 1.00 95.75 91 TYR A N 1
ATOM 734 C CA . TYR A 1 91 ? 13.044 0.249 -42.814 1.00 95.75 91 TYR A CA 1
ATOM 735 C C . TYR A 1 91 ? 14.486 0.290 -43.344 1.00 95.75 91 TYR A C 1
ATOM 737 O O . TYR A 1 91 ? 15.320 1.033 -42.814 1.00 95.75 91 TYR A O 1
ATOM 745 N N . GLY A 1 92 ? 14.802 -0.452 -44.409 1.00 96.12 92 GLY A N 1
ATOM 746 C CA . GLY A 1 92 ? 16.114 -0.446 -45.056 1.00 96.12 92 GLY A CA 1
ATOM 747 C C . GLY A 1 92 ? 17.254 -0.690 -44.065 1.00 96.12 92 GLY A C 1
ATOM 748 O O . GLY A 1 92 ? 17.196 -1.594 -43.241 1.00 96.12 92 GLY A O 1
ATOM 749 N N . LYS A 1 93 ? 18.286 0.163 -44.093 1.00 94.38 93 LYS A N 1
ATOM 750 C CA . LYS A 1 93 ? 19.453 0.061 -43.192 1.00 94.38 93 LYS A CA 1
ATOM 751 C C . LYS A 1 93 ? 19.119 0.243 -41.705 1.00 94.38 93 LYS A C 1
ATOM 753 O O . LYS A 1 93 ? 19.951 -0.089 -40.862 1.00 94.38 93 LYS A O 1
ATOM 758 N N . ARG A 1 94 ? 17.937 0.774 -41.364 1.00 95.56 94 ARG A N 1
ATOM 759 C CA . ARG A 1 94 ? 17.537 0.976 -39.965 1.00 95.56 94 ARG A CA 1
ATOM 760 C C . ARG A 1 94 ? 17.266 -0.342 -39.245 1.00 95.56 94 ARG A C 1
ATOM 762 O O . ARG A 1 94 ? 17.412 -0.361 -38.032 1.00 95.56 94 ARG A O 1
ATOM 769 N N . THR A 1 95 ? 16.958 -1.431 -39.954 1.00 97.50 95 THR A N 1
ATOM 770 C CA . THR A 1 95 ? 16.747 -2.749 -39.331 1.00 97.50 95 THR A CA 1
ATOM 771 C C . THR A 1 95 ? 17.966 -3.228 -38.551 1.00 97.50 95 THR A C 1
ATOM 773 O O . THR A 1 95 ? 17.829 -3.737 -37.444 1.00 97.50 95 THR A O 1
ATOM 776 N N . LYS A 1 96 ? 19.173 -2.980 -39.077 1.00 96.81 96 LYS A N 1
ATOM 777 C CA . LYS A 1 96 ? 20.421 -3.280 -38.370 1.00 96.81 96 LYS A CA 1
ATOM 778 C C . LYS A 1 96 ? 20.574 -2.428 -37.109 1.00 96.81 96 LYS A C 1
ATOM 780 O O . LYS A 1 96 ? 20.891 -2.960 -36.058 1.00 96.81 96 LYS A O 1
ATOM 785 N N . ILE A 1 97 ? 20.286 -1.127 -37.199 1.00 96.75 97 ILE A N 1
ATOM 786 C CA . ILE A 1 97 ? 20.332 -0.219 -36.041 1.00 96.75 97 ILE A CA 1
ATOM 787 C C . ILE A 1 97 ? 19.340 -0.674 -34.965 1.00 96.75 97 ILE A C 1
ATOM 789 O O . ILE A 1 97 ? 19.686 -0.676 -33.789 1.00 96.75 97 ILE A O 1
ATOM 793 N N . MET A 1 98 ? 18.128 -1.081 -35.354 1.00 97.75 98 MET A N 1
ATOM 794 C CA . MET A 1 98 ? 17.118 -1.616 -34.437 1.00 97.75 98 MET A CA 1
ATOM 795 C C . MET A 1 98 ? 17.631 -2.872 -33.731 1.00 97.75 98 MET A C 1
ATOM 797 O O . MET A 1 98 ? 17.609 -2.917 -32.505 1.00 97.75 98 MET A O 1
ATOM 801 N N . ALA A 1 99 ? 18.157 -3.843 -34.486 1.00 97.88 99 ALA A N 1
ATOM 802 C CA . ALA A 1 99 ? 18.717 -5.075 -33.933 1.00 97.88 99 ALA A CA 1
ATOM 803 C C . ALA A 1 99 ? 19.883 -4.805 -32.965 1.00 97.88 99 ALA A C 1
ATOM 805 O O . ALA A 1 99 ? 19.882 -5.327 -31.854 1.00 97.88 99 ALA A O 1
ATOM 806 N N . ASP A 1 100 ? 20.821 -3.936 -33.350 1.00 97.81 100 ASP A N 1
ATOM 807 C CA . ASP A 1 100 ? 21.975 -3.559 -32.525 1.00 97.81 100 ASP A CA 1
ATOM 808 C C . ASP A 1 100 ? 21.553 -2.762 -31.267 1.00 97.81 100 ASP A C 1
ATOM 810 O O . ASP A 1 100 ? 22.246 -2.785 -30.251 1.00 97.81 100 ASP A O 1
ATOM 814 N N . SER A 1 101 ? 20.403 -2.075 -31.306 1.00 98.00 101 SER A N 1
ATOM 815 C CA . SER A 1 101 ? 19.879 -1.290 -30.178 1.00 98.00 101 SER A CA 1
ATOM 816 C C . SER A 1 101 ? 19.154 -2.133 -29.127 1.00 98.00 101 SER A C 1
ATOM 818 O O . SER A 1 101 ? 19.136 -1.734 -27.966 1.00 98.00 101 SER A O 1
ATOM 820 N N . ILE A 1 102 ? 18.555 -3.273 -29.497 1.00 98.56 102 ILE A N 1
ATOM 821 C CA . ILE A 1 102 ? 17.811 -4.142 -28.565 1.00 98.56 102 ILE A CA 1
ATOM 822 C C . ILE A 1 102 ? 18.624 -4.490 -27.305 1.00 98.56 102 ILE A C 1
ATOM 824 O O . ILE A 1 102 ? 18.135 -4.180 -26.220 1.00 98.56 102 ILE A O 1
ATOM 828 N N . PRO A 1 103 ? 19.858 -5.033 -27.383 1.00 98.56 103 PRO A N 1
ATOM 829 C CA . PRO A 1 103 ? 20.613 -5.383 -26.176 1.00 98.56 103 PRO A CA 1
ATOM 830 C C . PRO A 1 103 ? 20.946 -4.164 -25.301 1.00 98.56 103 PRO A C 1
ATOM 832 O O . PRO A 1 103 ? 21.034 -4.281 -24.082 1.00 98.56 103 PRO A O 1
ATOM 835 N N . ILE A 1 104 ? 21.099 -2.976 -25.898 1.00 98.50 104 ILE A N 1
ATOM 836 C CA . ILE A 1 104 ? 21.325 -1.727 -25.156 1.00 98.50 104 ILE A CA 1
ATOM 837 C C . ILE A 1 104 ? 20.050 -1.324 -24.406 1.00 98.50 104 ILE A C 1
ATOM 839 O O . ILE A 1 104 ? 20.105 -0.975 -23.229 1.00 98.50 104 ILE A O 1
ATOM 843 N N . LEU A 1 105 ? 18.891 -1.400 -25.064 1.00 98.62 105 LEU A N 1
ATOM 844 C CA . LEU A 1 105 ? 17.598 -1.114 -24.440 1.00 98.62 105 LEU A CA 1
ATOM 845 C C . LEU A 1 105 ? 17.282 -2.112 -23.317 1.00 98.62 105 LEU A C 1
ATOM 847 O O . LEU A 1 105 ? 16.763 -1.715 -22.277 1.00 98.62 105 LEU A O 1
ATOM 851 N N . GLU A 1 106 ? 17.632 -3.389 -23.479 1.00 98.62 106 GLU A N 1
ATOM 852 C CA . GLU A 1 106 ? 17.500 -4.392 -22.417 1.00 98.62 106 GLU A CA 1
ATOM 853 C C . GLU A 1 106 ? 18.368 -4.051 -21.202 1.00 98.62 106 GLU A C 1
ATOM 855 O O . GLU A 1 106 ? 17.869 -4.060 -20.079 1.00 98.62 106 GLU A O 1
ATOM 860 N N . GLN A 1 107 ? 19.626 -3.649 -21.417 1.00 98.62 107 GLN A N 1
ATOM 861 C CA . GLN A 1 107 ? 20.500 -3.185 -20.333 1.00 98.62 107 GLN A CA 1
ATOM 862 C C . GLN A 1 107 ? 19.940 -1.948 -19.620 1.00 98.62 107 GLN A C 1
ATOM 864 O O . GLN A 1 107 ? 19.997 -1.868 -18.393 1.00 98.62 107 GLN A O 1
ATOM 869 N N . ILE A 1 108 ? 19.371 -0.994 -20.366 1.00 98.56 108 ILE A N 1
ATOM 870 C CA . ILE A 1 108 ? 18.718 0.192 -19.793 1.00 98.56 108 ILE A CA 1
ATOM 871 C C . ILE A 1 108 ? 17.520 -0.225 -18.935 1.00 98.56 108 ILE A C 1
ATOM 873 O O . ILE A 1 108 ? 17.421 0.195 -17.783 1.00 98.56 108 ILE A O 1
ATOM 877 N N . ARG A 1 109 ? 16.639 -1.087 -19.457 1.00 98.56 109 ARG A N 1
ATOM 878 C CA . ARG A 1 109 ? 15.479 -1.614 -18.723 1.00 98.56 109 ARG A CA 1
ATOM 879 C C . ARG A 1 109 ? 15.907 -2.291 -17.424 1.00 98.56 109 ARG A C 1
ATOM 881 O O . ARG A 1 109 ? 15.322 -2.021 -16.379 1.00 98.56 109 ARG A O 1
ATOM 888 N N . ASP A 1 110 ? 16.913 -3.156 -17.486 1.00 98.62 110 ASP A N 1
ATOM 889 C CA . ASP A 1 110 ? 17.377 -3.923 -16.328 1.00 98.62 110 ASP A CA 1
ATOM 890 C C . ASP A 1 110 ? 18.049 -3.012 -15.291 1.00 98.62 110 ASP A C 1
ATOM 892 O O . ASP A 1 110 ? 17.854 -3.181 -14.086 1.00 98.62 110 ASP A O 1
ATOM 896 N N . SER A 1 111 ? 18.774 -1.985 -15.744 1.00 98.56 111 SER A N 1
ATOM 897 C CA . SER A 1 111 ? 19.322 -0.950 -14.866 1.00 98.56 111 SER A CA 1
ATOM 898 C C . SER A 1 111 ? 18.220 -0.156 -14.161 1.00 98.56 111 SER A C 1
ATOM 900 O O . SER A 1 111 ? 18.291 0.019 -12.944 1.00 98.56 111 SER A O 1
ATOM 902 N N . LEU A 1 112 ? 17.183 0.272 -14.887 1.00 98.69 112 LEU A N 1
ATOM 903 C CA . LEU A 1 112 ? 16.030 0.971 -14.313 1.00 98.69 112 LEU A CA 1
ATOM 904 C C . LEU A 1 112 ? 15.278 0.094 -13.306 1.00 98.69 112 LEU A C 1
ATOM 906 O O . LEU A 1 112 ? 14.910 0.575 -12.235 1.00 98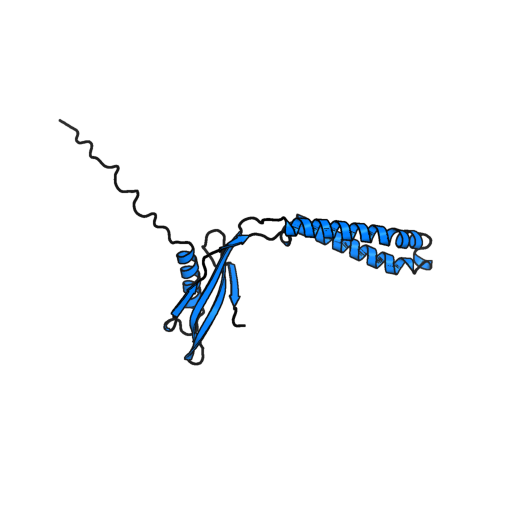.69 112 LEU A O 1
ATOM 910 N N . GLN A 1 113 ? 15.099 -1.193 -13.611 1.00 98.56 113 GLN A N 1
ATOM 911 C CA . GLN A 1 113 ? 14.465 -2.142 -12.697 1.00 98.56 113 GLN A CA 1
ATOM 912 C C . GLN A 1 113 ? 15.277 -2.297 -11.407 1.00 98.56 113 GLN A C 1
ATOM 914 O O . GLN A 1 113 ? 14.720 -2.210 -10.320 1.00 98.56 113 GLN A O 1
ATOM 919 N N . ASN A 1 114 ? 16.602 -2.428 -11.502 1.00 98.56 114 ASN A N 1
ATOM 920 C CA . ASN A 1 114 ? 17.461 -2.509 -10.321 1.00 98.56 114 ASN A CA 1
ATOM 921 C C . ASN A 1 114 ? 17.410 -1.221 -9.475 1.00 98.56 114 ASN A C 1
ATOM 923 O O . ASN A 1 114 ? 17.366 -1.279 -8.244 1.00 98.56 114 ASN A O 1
ATOM 927 N N . ILE A 1 115 ? 17.368 -0.047 -10.119 1.00 98.44 115 ILE A N 1
ATOM 928 C CA . ILE A 1 115 ? 17.180 1.233 -9.420 1.00 98.44 115 ILE A CA 1
ATOM 929 C C . ILE A 1 115 ? 15.842 1.236 -8.674 1.00 98.44 115 ILE A C 1
ATOM 931 O O . ILE A 1 115 ? 15.812 1.596 -7.495 1.00 98.44 115 ILE A O 1
ATOM 935 N N . TYR A 1 116 ? 14.761 0.816 -9.338 1.00 98.50 116 TYR A N 1
ATOM 936 C CA . TYR A 1 116 ? 13.439 0.706 -8.728 1.00 98.50 116 TYR A CA 1
ATOM 937 C C . TYR A 1 116 ? 13.471 -0.218 -7.507 1.00 98.50 116 TYR A C 1
ATOM 939 O O . TYR A 1 116 ? 13.099 0.206 -6.416 1.00 98.50 116 TYR A O 1
ATOM 947 N N . ASP A 1 117 ? 13.971 -1.443 -7.667 1.00 98.19 117 ASP A N 1
ATOM 948 C CA . ASP A 1 117 ? 13.975 -2.471 -6.621 1.00 98.19 117 ASP A CA 1
ATOM 949 C C . ASP A 1 117 ? 14.840 -2.055 -5.424 1.00 98.19 117 ASP A C 1
ATOM 951 O O . ASP A 1 117 ? 14.480 -2.264 -4.263 1.00 98.19 117 ASP A O 1
ATOM 955 N N . THR A 1 118 ? 15.982 -1.415 -5.694 1.00 98.19 118 THR A N 1
ATOM 956 C CA . THR A 1 118 ? 16.862 -0.879 -4.651 1.00 98.19 118 THR A CA 1
ATOM 957 C C . THR A 1 118 ? 16.165 0.224 -3.862 1.00 98.19 118 THR A C 1
ATOM 959 O O . THR A 1 118 ? 16.226 0.236 -2.628 1.00 98.19 118 THR A O 1
ATOM 962 N N . LYS A 1 119 ? 15.491 1.152 -4.549 1.00 97.69 119 LYS A N 1
ATOM 963 C CA . LYS A 1 119 ? 14.744 2.235 -3.902 1.00 97.69 119 LYS A CA 1
ATOM 964 C C . LYS A 1 119 ? 13.559 1.705 -3.109 1.00 97.69 119 LYS A C 1
ATOM 966 O O . LYS A 1 119 ? 13.441 2.056 -1.943 1.00 97.69 119 LYS A O 1
ATOM 971 N N . ASP A 1 120 ? 12.764 0.805 -3.674 1.00 97.00 120 ASP A N 1
ATOM 972 C CA . ASP A 1 120 ? 11.625 0.182 -2.996 1.00 97.00 120 ASP A CA 1
ATOM 973 C C . ASP A 1 120 ? 12.050 -0.516 -1.695 1.00 97.00 120 ASP A C 1
ATOM 975 O O . ASP A 1 120 ? 11.504 -0.249 -0.627 1.00 97.00 120 ASP A O 1
ATOM 979 N N . LYS A 1 121 ? 13.131 -1.304 -1.747 1.00 96.06 121 LYS A N 1
ATOM 980 C CA . LYS A 1 121 ? 13.677 -2.007 -0.577 1.00 96.06 121 LYS A CA 1
ATOM 981 C C . LYS A 1 121 ? 14.221 -1.071 0.507 1.00 96.06 121 LYS A C 1
ATOM 983 O O . LYS A 1 121 ? 14.244 -1.429 1.687 1.00 96.06 121 LYS A O 1
ATOM 988 N N . THR A 1 122 ? 14.752 0.086 0.119 1.00 96.06 122 THR A N 1
ATOM 989 C CA . THR A 1 122 ? 15.407 1.024 1.048 1.00 96.06 122 THR A CA 1
ATOM 990 C C . THR A 1 122 ? 14.481 2.124 1.546 1.00 96.06 122 THR A C 1
ATOM 992 O O . THR A 1 122 ? 14.766 2.728 2.585 1.00 96.06 122 THR A O 1
ATOM 995 N N . TYR A 1 123 ? 13.365 2.350 0.858 1.00 96.12 123 TYR A N 1
ATOM 996 C CA . TYR A 1 123 ? 12.374 3.346 1.213 1.00 96.12 123 TYR A CA 1
ATOM 997 C C . TYR A 1 123 ? 11.738 3.018 2.562 1.00 96.12 123 TYR A C 1
ATOM 999 O O . TYR A 1 123 ? 11.291 1.902 2.819 1.00 96.12 123 TYR A O 1
ATOM 1007 N N . LYS A 1 124 ? 11.735 4.005 3.459 1.00 93.12 124 LYS A N 1
ATOM 1008 C CA . LYS A 1 124 ? 11.150 3.867 4.799 1.00 93.12 124 LYS A CA 1
ATOM 1009 C C . LYS A 1 124 ? 9.701 4.330 4.866 1.00 93.12 124 LYS A C 1
ATOM 1011 O O . LYS A 1 124 ? 8.997 3.928 5.784 1.00 93.12 124 LYS A O 1
ATOM 1016 N N . GLY A 1 125 ? 9.277 5.120 3.882 1.00 94.62 125 GLY A N 1
ATOM 1017 C CA . GLY A 1 125 ? 7.971 5.751 3.875 1.00 94.62 125 GLY A CA 1
ATOM 1018 C C . GLY A 1 125 ? 7.843 6.875 4.890 1.00 94.62 125 GLY A C 1
ATOM 1019 O O . GLY A 1 125 ? 8.557 6.948 5.890 1.00 94.62 125 GLY A O 1
ATOM 1020 N N . ASP A 1 126 ? 6.894 7.753 4.610 1.00 95.12 126 ASP A N 1
ATOM 1021 C CA . ASP A 1 126 ? 6.411 8.735 5.560 1.00 95.12 126 ASP A CA 1
ATOM 1022 C C . ASP A 1 126 ? 5.218 8.143 6.297 1.00 95.12 126 ASP A C 1
ATOM 1024 O O . ASP A 1 126 ? 4.362 7.490 5.694 1.00 95.12 126 ASP A O 1
ATOM 1028 N N . PHE A 1 127 ? 5.137 8.399 7.602 1.00 96.12 127 PHE A N 1
ATOM 1029 C CA . PHE A 1 127 ? 3.974 8.029 8.400 1.00 96.12 127 PHE A CA 1
ATOM 1030 C C . PHE A 1 127 ? 2.693 8.553 7.732 1.00 96.12 127 PHE A C 1
ATOM 1032 O O . PHE A 1 127 ? 2.560 9.762 7.494 1.00 96.12 127 PHE A O 1
ATOM 1039 N N . ASN A 1 128 ? 1.762 7.649 7.413 1.00 96.12 128 ASN A N 1
ATOM 1040 C CA . ASN A 1 128 ? 0.536 7.965 6.677 1.00 96.12 128 ASN A CA 1
ATOM 1041 C C . ASN A 1 128 ? -0.766 7.603 7.398 1.00 96.12 128 ASN A C 1
ATOM 1043 O O . ASN A 1 128 ? -1.831 7.967 6.899 1.00 96.12 128 ASN A O 1
ATOM 1047 N N . GLY A 1 129 ? -0.698 6.985 8.575 1.00 97.75 129 GLY A N 1
ATOM 1048 C CA . GLY A 1 129 ? -1.888 6.620 9.328 1.00 97.75 129 GLY A CA 1
ATOM 1049 C C . GLY A 1 129 ? -1.650 5.466 10.282 1.00 97.75 129 GLY A C 1
ATOM 1050 O O . GLY A 1 129 ? -0.518 5.185 10.673 1.00 97.75 129 GLY A O 1
ATOM 1051 N N . TYR A 1 130 ? -2.735 4.795 10.641 1.00 98.44 130 TYR A N 1
ATOM 1052 C CA . TYR A 1 130 ? -2.688 3.658 11.547 1.00 98.44 130 TYR A CA 1
ATOM 1053 C C . TYR A 1 130 ? -3.435 2.455 10.993 1.00 98.44 130 TYR A C 1
ATOM 1055 O O . TYR A 1 130 ? -4.326 2.592 10.155 1.00 98.44 130 TYR A O 1
ATOM 1063 N N . ILE A 1 131 ? -3.096 1.280 11.508 1.00 98.50 131 ILE A N 1
ATOM 1064 C CA . ILE A 1 131 ? -3.734 0.008 11.193 1.00 98.50 131 ILE A CA 1
ATOM 1065 C C . ILE A 1 131 ? -4.046 -0.754 12.477 1.00 98.50 131 ILE A C 1
ATOM 1067 O O . ILE A 1 131 ? -3.286 -0.717 13.447 1.00 98.50 131 ILE A O 1
ATOM 1071 N N . VAL A 1 132 ? -5.172 -1.464 12.485 1.00 98.44 132 VAL A N 1
ATOM 1072 C CA . VAL A 1 132 ? -5.520 -2.368 13.579 1.00 98.44 132 VAL A CA 1
ATOM 1073 C C . VAL A 1 132 ? -6.283 -3.581 13.060 1.00 98.44 132 VAL A C 1
ATOM 1075 O O . VAL A 1 132 ? -7.139 -3.457 12.184 1.00 98.44 132 VAL A O 1
ATOM 1078 N N . LYS A 1 133 ? -5.998 -4.761 13.615 1.00 98.50 133 LYS A N 1
ATOM 1079 C CA . LYS A 1 133 ? -6.873 -5.929 13.485 1.00 98.50 133 LYS A CA 1
ATOM 1080 C C . LYS A 1 133 ? -7.898 -5.878 14.610 1.00 98.50 133 LYS A C 1
ATOM 1082 O O . LYS A 1 133 ? -7.523 -5.789 15.778 1.00 98.50 133 LYS A O 1
ATOM 1087 N N . PHE A 1 134 ? -9.172 -5.967 14.259 1.00 98.50 134 PHE A N 1
ATOM 1088 C CA . PHE A 1 134 ? -10.280 -5.907 15.200 1.00 98.50 134 PHE A CA 1
ATOM 1089 C C . PHE A 1 134 ? -11.189 -7.119 15.039 1.00 98.50 134 PHE A C 1
ATOM 1091 O O . PHE A 1 134 ? -11.609 -7.426 13.922 1.00 98.50 134 PHE A O 1
ATOM 1098 N N . THR A 1 135 ? -11.516 -7.770 16.152 1.00 98.31 135 THR A N 1
ATOM 1099 C CA . THR A 1 135 ? -12.367 -8.958 16.185 1.00 98.31 135 THR A CA 1
ATOM 1100 C C . THR A 1 135 ? -13.573 -8.702 17.084 1.00 98.31 135 THR A C 1
ATOM 1102 O O . THR A 1 135 ? -13.434 -8.296 18.241 1.00 98.31 135 THR A O 1
ATOM 1105 N N . CYS A 1 136 ? -14.768 -8.986 16.573 1.00 97.31 136 CYS A N 1
ATOM 1106 C CA . CYS A 1 136 ? -16.015 -8.900 17.332 1.00 97.31 136 CYS A CA 1
ATOM 1107 C C . CYS A 1 136 ? -16.936 -10.083 17.028 1.00 97.31 136 CYS A C 1
ATOM 1109 O O . CYS A 1 136 ? -16.736 -10.807 16.052 1.00 97.31 136 CYS A O 1
ATOM 1111 N N . ARG A 1 137 ? -17.941 -10.293 17.880 1.00 96.44 137 ARG A N 1
ATOM 1112 C CA . ARG A 1 137 ? -19.045 -11.222 17.625 1.00 96.44 137 ARG A CA 1
ATOM 1113 C C . ARG A 1 137 ? -20.360 -10.472 17.555 1.00 96.44 137 ARG A C 1
ATOM 1115 O O . ARG A 1 137 ? -20.519 -9.424 18.169 1.00 96.44 137 ARG A O 1
ATOM 1122 N N . GLY A 1 138 ? -21.300 -11.044 16.823 1.00 96.19 138 GLY A N 1
ATOM 1123 C CA . GLY A 1 138 ? -22.678 -10.580 16.764 1.00 96.19 138 GLY A CA 1
ATOM 1124 C C . GLY A 1 138 ? -23.544 -11.574 16.008 1.00 96.19 138 GLY A C 1
ATOM 1125 O O . GLY A 1 138 ? -23.041 -12.501 15.371 1.00 96.19 138 GLY A O 1
ATOM 1126 N N . ASN A 1 139 ? -24.853 -11.403 16.084 1.00 96.06 139 ASN A N 1
ATOM 1127 C CA . ASN A 1 139 ? -25.799 -12.205 15.335 1.00 96.06 139 ASN A CA 1
ATOM 1128 C C . ASN A 1 139 ? -25.779 -11.792 13.860 1.00 96.06 139 ASN A C 1
ATOM 1130 O O . ASN A 1 139 ? -25.909 -10.617 13.503 1.00 96.06 139 ASN A O 1
ATOM 1134 N N . ASN A 1 140 ? -25.649 -12.781 12.982 1.00 91.75 140 ASN A N 1
ATOM 1135 C CA . ASN A 1 140 ? -25.865 -12.588 11.556 1.00 91.75 140 ASN A CA 1
ATOM 1136 C C . ASN A 1 140 ? -27.369 -12.420 11.244 1.00 91.75 140 ASN A C 1
ATOM 1138 O O . ASN A 1 140 ? -28.227 -12.500 12.124 1.00 91.75 140 ASN A O 1
ATOM 1142 N N . LYS A 1 141 ? -27.707 -12.239 9.960 1.00 91.50 141 LYS A N 1
ATOM 1143 C CA . LYS A 1 141 ? -29.101 -12.082 9.495 1.00 91.50 141 LYS A CA 1
ATOM 1144 C C . LYS A 1 141 ? -30.029 -13.251 9.857 1.00 91.50 141 LYS A C 1
ATOM 1146 O O . LYS A 1 141 ? -31.238 -13.066 9.893 1.00 91.50 141 LYS A O 1
ATOM 1151 N N . MET A 1 142 ? -29.475 -14.435 10.118 1.00 92.69 142 MET A N 1
ATOM 1152 C CA . MET A 1 142 ? -30.217 -15.644 10.494 1.00 92.69 142 MET A CA 1
ATOM 1153 C C . MET A 1 142 ? -30.300 -15.831 12.020 1.00 92.69 142 MET A C 1
ATOM 1155 O O . MET A 1 142 ? -30.721 -16.888 12.482 1.00 92.69 142 MET A O 1
ATOM 1159 N N . GLY A 1 143 ? -29.858 -14.847 12.813 1.00 90.94 143 GLY A N 1
ATOM 1160 C CA . GLY A 1 143 ? -29.862 -14.907 14.278 1.00 90.94 143 GLY A CA 1
ATOM 1161 C C . GLY A 1 143 ? -28.765 -15.791 14.881 1.00 90.94 143 GLY A C 1
ATOM 1162 O O . GLY A 1 143 ? -28.759 -16.021 16.086 1.00 90.94 143 GLY A O 1
ATOM 1163 N N . SER A 1 144 ? -27.834 -16.300 14.068 1.00 93.50 144 SER A N 1
ATOM 1164 C CA . SER A 1 144 ? -26.708 -17.103 14.558 1.00 93.50 144 SER A CA 1
ATOM 1165 C C . SER A 1 144 ? -25.547 -16.202 14.962 1.00 93.50 144 SER A C 1
ATOM 1167 O O . SER A 1 144 ? -25.152 -15.329 14.187 1.00 93.50 144 SER A O 1
ATOM 1169 N N . LYS A 1 145 ? -24.966 -16.443 16.141 1.00 94.06 145 LYS A N 1
ATOM 1170 C CA . LYS A 1 145 ? -23.784 -15.713 16.612 1.00 94.06 145 LYS A CA 1
ATOM 1171 C C . LYS A 1 145 ? -22.555 -16.109 15.790 1.00 94.06 145 LYS A C 1
ATOM 1173 O O . LYS A 1 145 ? -22.176 -17.278 15.763 1.00 94.06 145 LYS A O 1
ATOM 1178 N N . VAL A 1 146 ? -21.939 -15.129 15.139 1.00 95.06 146 VAL A N 1
ATOM 1179 C CA . VAL A 1 146 ? -20.735 -15.279 14.310 1.00 95.06 146 VAL A CA 1
ATOM 1180 C C . VAL A 1 146 ? -19.610 -14.402 14.845 1.00 95.06 146 VAL A C 1
ATOM 1182 O O . VAL A 1 146 ? -19.867 -13.406 15.520 1.00 95.06 146 VAL A O 1
ATOM 1185 N N . ILE A 1 147 ? -18.369 -14.797 14.573 1.00 96.25 147 ILE A N 1
ATOM 1186 C CA . ILE A 1 147 ? -17.160 -14.033 14.896 1.00 96.25 147 ILE A CA 1
ATOM 1187 C C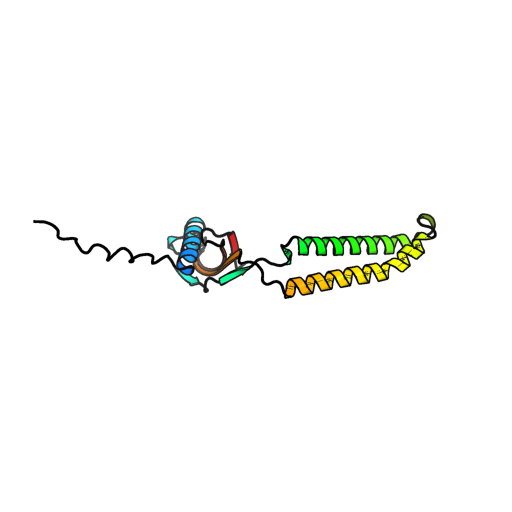 . ILE A 1 147 ? -16.628 -13.478 13.587 1.00 96.25 147 ILE A C 1
ATOM 1189 O O . ILE A 1 147 ? -16.422 -14.269 12.673 1.00 96.25 147 ILE A O 1
ATOM 1193 N N . ASN A 1 148 ? -16.368 -12.173 13.542 1.00 94.88 148 ASN A N 1
ATOM 1194 C CA . ASN A 1 148 ? -15.762 -11.531 12.387 1.00 94.88 148 ASN A CA 1
ATOM 1195 C C . ASN A 1 148 ? -14.485 -10.788 12.793 1.00 94.88 148 ASN A C 1
ATOM 1197 O O . ASN A 1 148 ? -14.460 -10.084 13.810 1.00 94.88 148 ASN A O 1
ATOM 1201 N N . SER A 1 149 ? -13.449 -10.911 11.971 1.00 97.62 149 SER A N 1
ATOM 1202 C CA . SER A 1 149 ? -12.178 -10.205 12.061 1.00 97.62 149 SER A CA 1
ATOM 1203 C C . SER A 1 149 ? -12.012 -9.273 10.862 1.00 97.62 149 SER A C 1
ATOM 1205 O O . SER A 1 149 ? -12.218 -9.647 9.711 1.00 97.62 149 SER A O 1
ATOM 1207 N N . THR A 1 150 ? -11.612 -8.032 11.106 1.00 98.19 150 THR A N 1
ATOM 1208 C CA . THR A 1 150 ? -11.414 -7.031 10.051 1.00 98.19 150 THR A CA 1
ATOM 1209 C C . THR A 1 150 ? -10.158 -6.222 10.340 1.00 98.19 150 THR A C 1
ATOM 1211 O O . THR A 1 150 ? -9.902 -5.837 11.482 1.00 98.19 150 THR A O 1
ATOM 1214 N N . ILE A 1 151 ? -9.367 -5.960 9.304 1.00 98.50 151 ILE A N 1
ATOM 1215 C CA . ILE A 1 151 ? -8.284 -4.980 9.351 1.00 98.50 151 ILE A CA 1
ATOM 1216 C C . ILE A 1 151 ? -8.881 -3.613 9.033 1.00 98.50 151 ILE A C 1
ATOM 1218 O O . ILE A 1 151 ? -9.501 -3.447 7.984 1.00 98.50 151 ILE A O 1
ATOM 1222 N N . TYR A 1 152 ? -8.677 -2.639 9.911 1.00 98.44 152 TYR A N 1
ATOM 1223 C CA . TYR A 1 152 ? -9.072 -1.249 9.700 1.00 98.44 152 TYR A CA 1
ATOM 1224 C C . TYR A 1 152 ? -7.845 -0.364 9.537 1.00 98.44 152 TYR A C 1
ATOM 1226 O O . TYR A 1 152 ? -6.862 -0.521 10.260 1.00 98.44 152 TYR A O 1
ATOM 1234 N N . TYR A 1 153 ? -7.942 0.586 8.612 1.00 98.44 153 TYR A N 1
ATOM 1235 C CA . TYR A 1 153 ? -6.954 1.630 8.374 1.00 98.44 153 TYR A CA 1
ATOM 1236 C C . TYR A 1 153 ? -7.541 2.981 8.768 1.00 98.44 153 TYR A C 1
ATOM 1238 O O . TYR A 1 153 ? -8.726 3.237 8.541 1.00 98.44 153 TYR A O 1
ATOM 1246 N N . PHE A 1 154 ? -6.707 3.855 9.317 1.00 98.50 154 PHE A N 1
ATOM 1247 C CA . PHE A 1 154 ? -7.093 5.178 9.793 1.00 98.50 154 PHE A CA 1
ATOM 1248 C C . PHE A 1 154 ? -6.200 6.260 9.205 1.00 98.50 154 PHE A C 1
ATOM 1250 O O . PHE A 1 154 ? -5.109 5.990 8.703 1.00 98.50 154 PHE A O 1
ATOM 1257 N N . ASP A 1 155 ? -6.660 7.503 9.283 1.00 97.88 155 ASP A N 1
ATOM 1258 C CA . ASP A 1 155 ? -5.831 8.667 9.000 1.00 97.88 155 ASP A CA 1
ATOM 1259 C C . ASP A 1 155 ? -4.804 8.942 10.116 1.00 97.88 155 ASP A C 1
ATOM 1261 O O . ASP A 1 155 ? -4.835 8.342 11.192 1.00 97.88 155 ASP A O 1
ATOM 1265 N N . LYS A 1 156 ? -3.879 9.874 9.850 1.00 97.12 156 LYS A N 1
ATOM 1266 C CA . LYS A 1 156 ? -2.776 10.255 10.754 1.00 97.12 156 LYS A CA 1
ATOM 1267 C C . LYS A 1 156 ? -3.235 10.712 12.138 1.00 97.12 156 LYS A C 1
ATOM 1269 O O . LYS A 1 156 ? -2.484 10.572 13.096 1.00 97.12 156 LYS A O 1
ATOM 1274 N N . ASP A 1 157 ? -4.446 11.251 12.227 1.00 96.38 157 ASP A N 1
ATOM 1275 C CA . ASP A 1 157 ? -4.976 11.871 13.439 1.00 96.38 157 ASP A CA 1
ATOM 1276 C C . ASP A 1 157 ? -5.957 10.960 14.204 1.00 96.38 157 ASP A C 1
ATOM 1278 O O . ASP A 1 157 ? -6.471 11.360 15.252 1.00 96.38 157 ASP A O 1
ATOM 1282 N N . LEU A 1 158 ? -6.209 9.732 13.713 1.00 96.88 158 LEU A N 1
ATOM 1283 C CA . LEU A 1 158 ? -7.231 8.811 14.239 1.00 96.88 158 LEU A CA 1
ATOM 1284 C C . LEU A 1 158 ? -8.605 9.483 14.355 1.00 96.88 158 LEU A C 1
ATOM 1286 O O . LEU A 1 158 ? -9.276 9.394 15.385 1.00 96.88 158 LEU A O 1
ATOM 1290 N N . THR A 1 159 ? -9.018 10.179 13.297 1.00 97.00 159 THR A N 1
ATOM 1291 C CA . THR A 1 159 ? -10.324 10.850 13.221 1.00 97.00 159 THR A CA 1
ATOM 1292 C C . THR A 1 159 ? -11.306 10.124 12.315 1.00 97.00 159 THR A C 1
ATOM 1294 O O . THR A 1 159 ? -12.516 10.313 12.450 1.00 97.00 159 THR A O 1
ATOM 1297 N N . LYS A 1 160 ? -10.818 9.270 11.407 1.00 97.81 160 LYS A N 1
ATOM 1298 C CA . LYS A 1 160 ? -11.670 8.494 10.501 1.00 97.81 160 LYS A CA 1
ATOM 1299 C C . LYS A 1 160 ? -11.025 7.189 10.055 1.00 97.81 160 LYS A C 1
ATOM 1301 O O . LYS A 1 160 ? -9.810 7.090 9.907 1.00 97.81 160 LYS A O 1
ATOM 1306 N N . ILE A 1 161 ? -11.879 6.216 9.752 1.00 98.50 161 ILE A N 1
ATOM 1307 C CA . ILE A 1 161 ? -11.501 5.004 9.022 1.00 98.50 161 ILE A CA 1
ATOM 1308 C C . ILE A 1 161 ? -11.320 5.381 7.547 1.00 98.50 161 ILE A C 1
ATOM 1310 O O . ILE A 1 161 ? -12.230 5.941 6.933 1.00 98.50 161 ILE A O 1
ATOM 1314 N N . THR A 1 162 ? -10.153 5.090 6.982 1.00 97.94 162 THR A N 1
ATOM 1315 C CA . THR A 1 162 ? -9.805 5.376 5.581 1.00 97.94 162 THR A CA 1
ATOM 1316 C C . THR A 1 162 ? -10.003 4.166 4.676 1.00 97.94 162 THR A C 1
ATOM 1318 O O . THR A 1 162 ? -10.328 4.336 3.504 1.00 97.94 162 THR A O 1
ATOM 1321 N N . ASN A 1 163 ? -9.838 2.953 5.209 1.00 97.44 163 ASN A N 1
ATOM 1322 C CA . ASN A 1 163 ? -10.054 1.702 4.486 1.00 97.44 163 ASN A CA 1
ATOM 1323 C C . ASN A 1 163 ? -10.321 0.541 5.462 1.00 97.44 163 ASN A C 1
ATOM 1325 O O . ASN A 1 163 ? -10.069 0.664 6.663 1.00 97.44 163 ASN A O 1
ATOM 1329 N N . GLN A 1 164 ? -10.817 -0.589 4.959 1.00 97.12 164 GLN A N 1
ATOM 1330 C CA . GLN A 1 164 ? -10.978 -1.818 5.733 1.00 97.12 164 GLN A CA 1
ATOM 1331 C C . GLN A 1 164 ? -10.928 -3.073 4.852 1.00 97.12 164 GLN A C 1
ATOM 1333 O O . GLN A 1 164 ? -11.277 -3.020 3.675 1.00 97.12 164 GLN A O 1
ATOM 1338 N N . HIS A 1 165 ? -10.570 -4.209 5.446 1.00 96.56 165 HIS A N 1
ATOM 1339 C CA . HIS A 1 165 ? -10.534 -5.511 4.782 1.00 96.56 165 HIS A CA 1
ATOM 1340 C C . HIS A 1 165 ? -11.022 -6.619 5.726 1.00 96.56 165 HIS A C 1
ATOM 1342 O O . HIS A 1 165 ? -10.464 -6.791 6.813 1.00 96.56 165 HIS A O 1
ATOM 1348 N N . SER A 1 166 ? -12.083 -7.332 5.329 1.00 94.94 166 SER A N 1
ATOM 1349 C CA . SER A 1 166 ? -12.586 -8.520 6.037 1.00 94.94 166 SER A CA 1
ATOM 1350 C C . SER A 1 166 ? -11.563 -9.650 5.936 1.00 94.94 166 SER A C 1
ATOM 1352 O O . SER A 1 166 ? -10.944 -9.811 4.888 1.00 94.94 166 SER A O 1
ATOM 1354 N N . LEU A 1 167 ? -11.365 -10.406 7.017 1.00 94.19 167 LEU A N 1
ATOM 1355 C CA . LEU A 1 167 ? -10.476 -11.575 7.036 1.00 94.19 167 LEU A CA 1
ATOM 1356 C C . LEU A 1 167 ? -11.232 -12.905 6.929 1.00 94.19 167 LEU A C 1
ATOM 1358 O O . LEU A 1 167 ? -10.590 -13.952 6.899 1.00 94.19 167 LEU A O 1
ATOM 1362 N N . ASP A 1 168 ? -12.563 -12.860 6.901 1.00 84.25 168 ASP A N 1
ATOM 1363 C CA . ASP A 1 168 ? -13.434 -14.041 6.883 1.00 84.25 168 ASP A CA 1
ATOM 1364 C C . ASP A 1 168 ? -14.120 -14.249 5.517 1.00 84.25 168 ASP A C 1
ATOM 1366 O O . ASP A 1 168 ? -15.040 -15.062 5.412 1.00 84.25 168 ASP A O 1
ATOM 1370 N N . ASP A 1 169 ? -13.669 -13.508 4.495 1.00 60.06 169 ASP A N 1
ATOM 1371 C CA . ASP A 1 169 ? -14.132 -13.579 3.099 1.00 60.06 169 ASP A CA 1
ATOM 1372 C C . ASP A 1 169 ? -13.305 -14.574 2.262 1.00 60.06 169 ASP A C 1
ATOM 1374 O O . ASP A 1 169 ? -12.060 -14.617 2.425 1.00 60.06 169 ASP A O 1
#

Radius of gyration: 29.64 Å; chains: 1; bounding box: 52×64×102 Å